Protein AF-A0A317ZC46-F1 (afdb_monomer)

Solvent-accessible surface area (backbone atoms only — not comparable to full-atom values): 3810 Å² total; per-residue (Å²): 116,48,76,34,42,40,39,52,50,72,63,95,86,64,88,52,63,68,42,50,54,57,51,58,72,31,52,79,46,41,78,75,53,100,49,32,32,37,31,36,38,84,66,51,48,64,56,51,46,62,57,55,50,78,57,55,60,95,87,42,47,80,47,52,80

Radius of gyration: 10.95 Å; Cα contacts (8 Å, |Δi|>4): 97; chains: 1; bounding box: 24×18×26 Å

pLDDT: mean 93.1, std 9.0, range [59.5, 98.75]

Foldseek 3Di:
DDKKKKFKDAPPPDDQVVLVVVQVPADPWDDPDPGMIMGDDPDDQVVVQVVSVVRGDPPMDMGMD

Secondary structure (DSSP, 8-state):
-EEEEEEEE--TT---HHHHHHHHTSTT-EE-SSSEEEEEESS-HHHHHHHHGGGS-TT-EEEE-

Organism: Staphylococcus pseudintermedius (NCBI:txid283734)

Nearest PDB structures (foldseek):
  3exc-assembly1_X-2  TM=7.621E-01  e=2.738E-03  Saccharolobus solfataricus
  1zpw-assembly1_X  TM=7.665E-01  e=1.558E-02  Thermus thermophilus
  7vxt-assembly1_B  TM=7.510E-01  e=1.987E-01  Burkholderia pseudomallei K96243
  6k2e-assembly1_B  TM=6.284E-01  e=4.738E-01  Pyrococcus horikoshii OT3
  5i4a-assembly2_C  TM=3.047E-01  e=7.318E-01  Marinitoga piezophila KA3

Mean predicted aligned error: 3.01 Å

Structure (mmCIF, N/CA/C/O backbone):
data_AF-A0A317ZC46-F1
#
_entry.id   AF-A0A317ZC46-F1
#
loop_
_atom_site.group_PDB
_atom_site.id
_atom_site.type_symbol
_atom_site.label_atom_id
_atom_site.label_alt_id
_atom_site.label_comp_id
_atom_site.label_asym_id
_atom_site.label_entity_id
_atom_site.label_seq_id
_atom_site.pdbx_PDB_ins_code
_atom_site.Cartn_x
_atom_site.Cartn_y
_atom_site.Cartn_z
_atom_site.occupancy
_atom_site.B_iso_or_equiv
_atom_site.auth_seq_id
_atom_site.auth_comp_id
_atom_site.auth_asym_id
_atom_site.auth_atom_id
_atom_site.pdbx_PDB_model_num
ATOM 1 N N . MET A 1 1 ? -9.502 6.800 12.244 1.00 87.38 1 MET A N 1
ATOM 2 C CA . MET A 1 1 ? -8.365 6.305 11.440 1.00 87.38 1 MET A CA 1
ATOM 3 C C . MET A 1 1 ? -8.157 4.844 11.794 1.00 87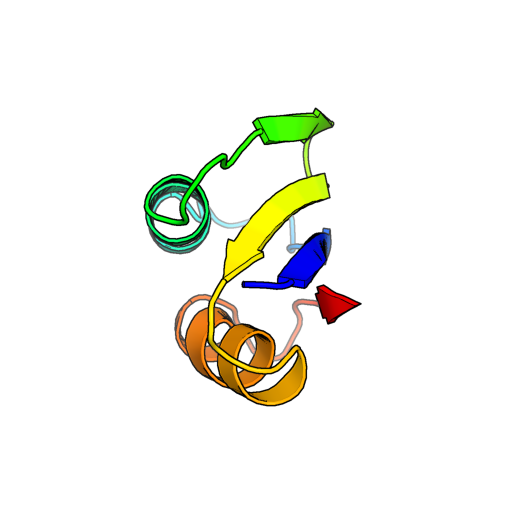.38 1 MET A C 1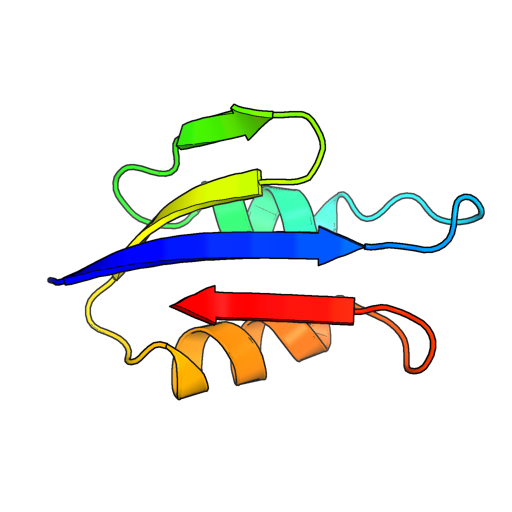
ATOM 5 O O . MET A 1 1 ? -8.278 4.521 12.969 1.00 87.38 1 MET A O 1
ATOM 9 N N . LYS A 1 2 ? -7.942 3.971 10.811 1.00 97.81 2 LYS A N 1
ATOM 10 C CA . LYS A 1 2 ? -7.665 2.543 11.023 1.00 97.81 2 LYS A CA 1
ATOM 11 C C . LYS A 1 2 ? -6.205 2.250 10.690 1.00 97.81 2 LYS A C 1
ATOM 13 O O . LYS A 1 2 ? -5.562 3.052 10.011 1.00 97.81 2 LYS A O 1
ATOM 18 N N . SER A 1 3 ? -5.690 1.145 11.210 1.00 98.44 3 SER A N 1
ATOM 19 C CA . SER A 1 3 ? -4.361 0.631 10.880 1.00 98.44 3 SER A CA 1
ATOM 20 C C . SER A 1 3 ? -4.476 -0.391 9.765 1.00 98.44 3 SER A C 1
ATOM 22 O O . SER A 1 3 ? -5.421 -1.176 9.780 1.00 98.44 3 SER A O 1
ATOM 24 N N . TYR A 1 4 ? -3.518 -0.372 8.845 1.00 98.75 4 TYR A N 1
ATOM 25 C CA . TYR A 1 4 ? -3.462 -1.291 7.719 1.00 98.75 4 TYR A CA 1
ATOM 26 C C . TYR A 1 4 ? -2.053 -1.835 7.524 1.00 98.75 4 TYR A C 1
ATOM 28 O O . TYR A 1 4 ? -1.064 -1.139 7.772 1.00 98.75 4 TYR A O 1
ATOM 36 N N . ILE A 1 5 ? -1.983 -3.062 7.025 1.00 98.62 5 ILE A N 1
ATOM 37 C CA . ILE A 1 5 ? -0.789 -3.652 6.441 1.00 98.62 5 ILE A CA 1
ATOM 38 C C . ILE A 1 5 ? -0.905 -3.563 4.927 1.00 98.62 5 ILE A C 1
ATOM 40 O O . ILE A 1 5 ? -1.888 -4.018 4.347 1.00 98.62 5 ILE A O 1
ATOM 44 N N . ILE A 1 6 ? 0.121 -3.006 4.293 1.00 98.50 6 ILE A N 1
ATOM 45 C CA . ILE A 1 6 ? 0.303 -3.024 2.845 1.00 98.50 6 ILE A CA 1
ATOM 46 C C . ILE A 1 6 ? 1.433 -4.000 2.548 1.00 98.50 6 ILE A C 1
ATOM 48 O O . ILE A 1 6 ? 2.514 -3.881 3.118 1.00 98.50 6 ILE A O 1
ATOM 52 N N . SER A 1 7 ? 1.191 -4.950 1.654 1.00 97.81 7 SER A N 1
ATOM 53 C CA . SER A 1 7 ? 2.209 -5.869 1.148 1.00 97.81 7 SER A CA 1
ATOM 54 C C . SER A 1 7 ? 2.181 -5.848 -0.368 1.00 97.81 7 SER A C 1
ATOM 56 O O . SER A 1 7 ? 1.102 -5.885 -0.960 1.00 97.81 7 SER A O 1
ATOM 58 N N . TYR A 1 8 ? 3.350 -5.829 -0.994 1.00 95.31 8 TYR A N 1
ATOM 59 C CA . TYR A 1 8 ? 3.474 -5.932 -2.443 1.00 95.31 8 TYR A CA 1
ATOM 60 C C . TYR A 1 8 ? 4.460 -7.024 -2.849 1.00 95.31 8 TYR A C 1
ATOM 62 O O . TYR A 1 8 ? 5.389 -7.354 -2.113 1.00 95.31 8 TYR A O 1
ATOM 70 N N . ASP A 1 9 ? 4.238 -7.580 -4.030 1.00 92.81 9 ASP A N 1
ATOM 71 C CA . ASP A 1 9 ? 5.197 -8.407 -4.750 1.00 92.81 9 ASP A CA 1
ATOM 72 C C . ASP A 1 9 ? 5.323 -7.803 -6.146 1.00 92.81 9 ASP A C 1
ATOM 74 O O . ASP A 1 9 ? 4.325 -7.678 -6.858 1.00 92.81 9 ASP A O 1
ATOM 78 N N . LEU A 1 10 ? 6.518 -7.313 -6.458 1.00 88.62 10 LEU A N 1
ATOM 79 C CA . LEU A 1 10 ? 6.797 -6.523 -7.651 1.00 88.62 10 LEU A CA 1
ATOM 80 C C . LEU A 1 10 ? 7.844 -7.264 -8.466 1.00 88.62 10 LEU A C 1
ATOM 82 O O . LEU A 1 10 ? 8.813 -7.77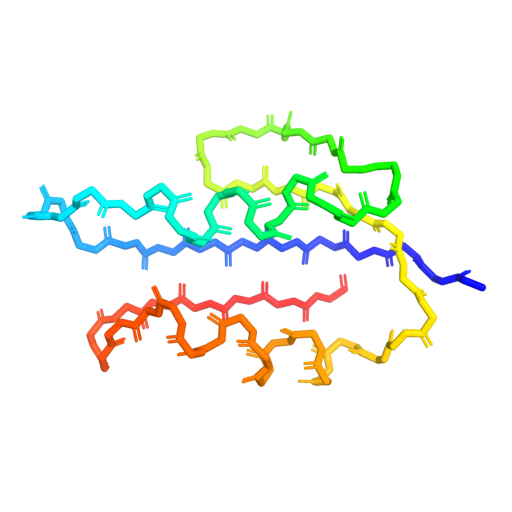5 -7.901 1.00 88.62 10 LEU A O 1
ATOM 86 N N . ASN A 1 11 ? 7.693 -7.288 -9.784 1.00 83.50 11 ASN A N 1
ATOM 87 C CA . ASN A 1 11 ? 8.681 -7.952 -10.623 1.00 83.50 11 ASN A CA 1
ATOM 88 C C . ASN A 1 11 ? 10.025 -7.194 -10.599 1.00 83.50 11 ASN A C 1
ATOM 90 O O . ASN A 1 11 ? 10.077 -5.982 -10.810 1.00 83.50 11 ASN A O 1
ATOM 94 N N . ASP A 1 12 ? 11.132 -7.928 -10.421 1.00 65.44 12 ASP A N 1
ATOM 95 C CA . ASP A 1 12 ? 12.522 -7.448 -10.220 1.00 65.44 12 ASP A CA 1
ATOM 96 C C . ASP A 1 12 ? 13.101 -6.529 -11.327 1.00 65.44 12 ASP A C 1
ATOM 98 O O . ASP A 1 12 ? 14.276 -6.163 -11.305 1.00 65.44 12 ASP A O 1
ATOM 102 N N . ARG A 1 13 ? 12.316 -6.166 -12.346 1.00 63.06 13 ARG A N 1
ATOM 103 C CA . ARG A 1 13 ? 12.772 -5.396 -13.512 1.00 63.06 13 ARG A CA 1
ATOM 104 C C . ARG A 1 13 ? 12.498 -3.897 -13.426 1.00 63.06 13 ARG A C 1
ATOM 106 O O . ARG A 1 13 ? 12.865 -3.190 -14.367 1.00 63.06 13 ARG A O 1
ATOM 113 N N . LYS A 1 14 ? 11.856 -3.398 -12.365 1.00 59.50 14 LYS A N 1
ATOM 114 C CA . LYS A 1 14 ? 11.481 -1.982 -12.268 1.00 59.50 14 LYS A CA 1
ATOM 115 C C . LYS A 1 14 ? 11.719 -1.399 -10.883 1.00 59.50 14 LYS A C 1
ATOM 117 O O . LYS A 1 14 ? 11.483 -2.022 -9.856 1.00 59.50 14 LYS A O 1
ATOM 122 N N . ASP A 1 15 ? 12.173 -0.154 -10.899 1.00 62.25 15 ASP A N 1
ATOM 123 C CA . ASP A 1 15 ? 12.189 0.715 -9.736 1.00 62.25 15 ASP A CA 1
ATOM 124 C C . ASP A 1 15 ? 10.773 1.271 -9.546 1.00 62.25 15 ASP A C 1
ATOM 126 O O . ASP A 1 15 ? 10.228 1.913 -10.449 1.00 62.25 15 ASP A O 1
ATOM 130 N N . TYR A 1 16 ? 10.191 1.064 -8.360 1.00 76.56 16 TYR A N 1
ATOM 131 C CA . TYR A 1 16 ? 8.866 1.582 -7.988 1.00 76.56 16 TYR A CA 1
ATOM 132 C C . TYR A 1 16 ? 8.940 2.681 -6.911 1.00 76.56 16 TYR A C 1
ATOM 134 O O . TYR A 1 16 ? 8.178 2.643 -5.938 1.00 76.56 16 TYR A O 1
ATOM 142 N N . PRO A 1 17 ? 9.813 3.704 -7.052 1.00 87.81 17 PRO A N 1
ATOM 143 C CA . PRO A 1 17 ? 9.916 4.776 -6.070 1.00 87.81 17 PRO A CA 1
ATOM 144 C C . PRO A 1 17 ? 8.587 5.520 -5.931 1.00 87.81 17 PRO A C 1
ATOM 146 O O . PRO A 1 17 ? 8.266 5.974 -4.847 1.00 87.81 17 PRO A O 1
ATOM 149 N N . LYS A 1 18 ? 7.755 5.569 -6.982 1.00 90.69 18 LYS A N 1
ATOM 150 C CA . LYS A 1 18 ? 6.425 6.194 -6.920 1.00 90.69 18 LYS A CA 1
ATOM 151 C C . LYS A 1 18 ? 5.471 5.474 -5.962 1.00 90.69 18 LYS A C 1
ATOM 153 O O . LYS A 1 18 ? 4.792 6.145 -5.193 1.00 90.69 18 LYS A O 1
ATOM 158 N N . LEU A 1 19 ? 5.433 4.136 -5.990 1.00 93.94 19 LEU A N 1
ATOM 159 C CA . LEU A 1 19 ? 4.622 3.357 -5.050 1.00 93.94 19 LEU A CA 1
ATOM 160 C C . LEU A 1 19 ? 5.132 3.572 -3.623 1.00 93.94 19 LEU A C 1
ATOM 162 O O . LEU A 1 19 ? 4.344 3.851 -2.726 1.00 93.94 19 LEU A O 1
ATOM 166 N N . ILE A 1 20 ? 6.450 3.467 -3.431 1.00 94.50 20 ILE A N 1
ATOM 167 C CA . ILE A 1 20 ? 7.079 3.590 -2.113 1.00 94.50 20 ILE A CA 1
ATOM 168 C C . ILE A 1 20 ? 6.850 4.984 -1.527 1.00 94.50 20 ILE A C 1
ATOM 170 O O . ILE A 1 20 ? 6.321 5.077 -0.425 1.00 94.50 20 ILE A O 1
ATOM 174 N N . SER A 1 21 ? 7.145 6.052 -2.272 1.00 95.94 21 SER A N 1
ATOM 175 C CA . SER A 1 21 ? 6.902 7.426 -1.820 1.00 95.94 21 SER A CA 1
ATOM 176 C C . SER A 1 21 ? 5.430 7.655 -1.493 1.00 95.94 21 SER A C 1
ATOM 178 O O . SER A 1 21 ? 5.110 8.252 -0.471 1.00 95.94 21 SER A O 1
ATOM 180 N N . ARG A 1 22 ? 4.510 7.098 -2.292 1.00 96.75 22 ARG A N 1
ATOM 181 C CA . ARG A 1 22 ? 3.087 7.205 -1.976 1.00 96.75 22 ARG A CA 1
ATOM 182 C C . ARG A 1 22 ? 2.719 6.484 -0.677 1.00 96.75 22 ARG A C 1
ATOM 184 O O . ARG A 1 22 ? 1.859 6.978 0.051 1.00 96.75 22 ARG A O 1
ATOM 191 N N . ILE A 1 23 ? 3.324 5.330 -0.386 1.00 97.69 23 ILE A N 1
ATOM 192 C CA . ILE A 1 23 ? 3.119 4.614 0.882 1.00 97.69 23 ILE A CA 1
ATOM 193 C C . ILE A 1 23 ? 3.689 5.424 2.060 1.00 97.69 23 ILE A C 1
ATOM 195 O O . ILE A 1 23 ? 3.038 5.506 3.099 1.00 97.69 23 ILE A O 1
ATOM 199 N N . GLU A 1 24 ? 4.853 6.055 1.893 1.00 97.56 24 GLU A N 1
ATOM 200 C CA . GLU A 1 24 ? 5.496 6.909 2.906 1.00 97.56 24 GLU A CA 1
ATOM 201 C C . GLU A 1 24 ? 4.657 8.142 3.277 1.00 97.56 24 GLU A C 1
ATOM 203 O O . GLU A 1 24 ? 4.686 8.575 4.427 1.00 97.56 24 GLU A O 1
ATOM 208 N N . ASP A 1 25 ? 3.850 8.655 2.345 1.00 97.75 25 ASP A N 1
ATOM 209 C CA . ASP A 1 25 ? 2.950 9.791 2.584 1.00 97.75 25 ASP A CA 1
ATOM 210 C C . ASP A 1 25 ? 1.743 9.451 3.482 1.00 97.75 25 ASP A C 1
ATOM 212 O O . ASP A 1 25 ? 0.998 10.345 3.902 1.00 97.75 25 ASP A O 1
ATOM 216 N N . TYR A 1 26 ? 1.494 8.171 3.783 1.00 98.12 26 TYR A N 1
ATOM 217 C CA . TYR A 1 26 ? 0.439 7.814 4.727 1.00 98.12 26 TYR A CA 1
ATOM 218 C C . TYR A 1 26 ? 0.830 8.160 6.176 1.00 98.12 26 TYR A C 1
ATOM 220 O O . TYR A 1 26 ? 1.971 7.952 6.593 1.00 98.12 26 TYR A O 1
ATOM 228 N N .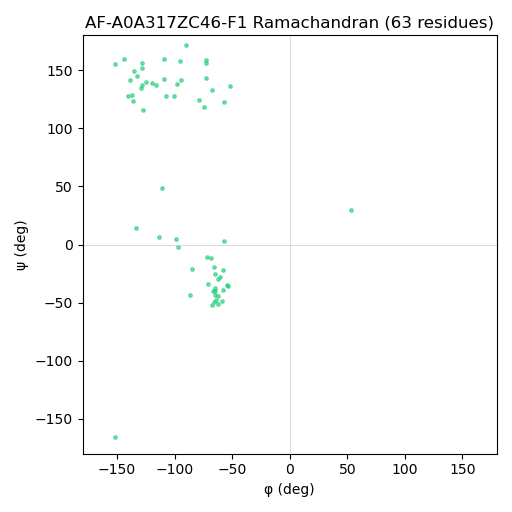 PRO A 1 27 ? -0.126 8.610 7.011 1.00 98.31 27 PRO A N 1
ATOM 229 C CA . PRO A 1 27 ? 0.107 8.790 8.439 1.00 98.31 27 PRO A CA 1
ATOM 230 C C . PRO A 1 27 ? 0.693 7.540 9.106 1.00 98.31 27 PRO A C 1
ATOM 232 O O . PRO A 1 27 ? 0.211 6.429 8.886 1.00 98.31 27 PRO A O 1
ATOM 235 N N . ASN A 1 28 ? 1.697 7.732 9.966 1.00 97.81 28 ASN A N 1
ATOM 236 C CA . ASN A 1 28 ? 2.398 6.661 10.685 1.00 97.81 28 ASN A CA 1
ATOM 237 C C . ASN A 1 28 ? 2.951 5.550 9.773 1.00 97.81 28 ASN A C 1
ATOM 239 O O . ASN A 1 28 ? 3.042 4.400 10.205 1.00 97.81 28 ASN A O 1
ATOM 243 N N . ALA A 1 29 ? 3.303 5.874 8.524 1.00 98.06 29 ALA A N 1
ATOM 244 C CA . ALA A 1 29 ? 3.946 4.927 7.629 1.00 98.06 29 ALA A CA 1
ATOM 245 C C . ALA A 1 29 ? 5.243 4.393 8.250 1.00 98.06 29 ALA A C 1
ATOM 247 O O . ALA A 1 29 ? 6.156 5.146 8.594 1.00 98.06 29 ALA A O 1
ATOM 248 N N . ALA A 1 30 ? 5.320 3.075 8.397 1.00 98.19 30 ALA A N 1
ATOM 249 C CA . ALA A 1 30 ? 6.482 2.391 8.934 1.00 98.19 30 ALA A CA 1
ATOM 250 C C . ALA A 1 30 ? 6.792 1.160 8.087 1.00 98.19 30 ALA A C 1
ATOM 252 O O . ALA A 1 30 ? 5.957 0.269 7.911 1.00 98.19 30 ALA A O 1
ATOM 253 N N . LYS A 1 31 ? 8.018 1.100 7.572 1.00 97.56 31 LYS A N 1
ATOM 254 C CA . LYS A 1 31 ? 8.497 -0.041 6.797 1.00 97.56 31 LYS A CA 1
ATOM 255 C C . LYS A 1 31 ? 8.785 -1.216 7.732 1.00 97.56 31 LYS A C 1
ATOM 257 O O . LYS A 1 31 ? 9.654 -1.118 8.593 1.00 97.56 31 LYS A O 1
ATOM 262 N N . ILE A 1 32 ? 8.071 -2.328 7.554 1.00 97.19 32 ILE A N 1
ATOM 263 C CA . ILE A 1 32 ? 8.244 -3.549 8.360 1.00 97.19 32 ILE A CA 1
ATOM 264 C C . ILE A 1 32 ? 9.345 -4.425 7.757 1.00 97.19 32 ILE A C 1
ATOM 266 O O . ILE A 1 32 ? 10.183 -4.967 8.475 1.00 97.19 32 ILE A O 1
ATOM 270 N N . ASN A 1 33 ? 9.356 -4.572 6.431 1.00 94.56 33 ASN A N 1
ATOM 271 C CA . ASN A 1 33 ? 10.415 -5.267 5.701 1.00 94.56 33 ASN A CA 1
ATOM 272 C C . ASN A 1 33 ? 10.548 -4.698 4.272 1.00 94.56 33 ASN A C 1
ATOM 274 O O . ASN A 1 33 ? 10.046 -3.614 3.980 1.00 94.56 33 ASN A O 1
ATOM 278 N N . LYS A 1 34 ? 11.250 -5.395 3.367 1.00 92.00 34 LYS A N 1
ATOM 279 C CA . LYS A 1 34 ? 11.491 -4.916 1.993 1.00 92.00 34 LYS A CA 1
ATOM 280 C C . LYS A 1 34 ? 10.212 -4.555 1.227 1.00 92.00 34 LYS A C 1
ATOM 282 O O . LYS A 1 34 ? 10.257 -3.600 0.451 1.00 92.00 34 LYS A O 1
ATOM 287 N N . SER A 1 35 ? 9.118 -5.275 1.461 1.00 94.56 35 SER A N 1
ATOM 288 C CA . SER A 1 35 ? 7.877 -5.158 0.695 1.00 94.56 35 SER A CA 1
ATOM 289 C C . SER A 1 35 ? 6.599 -5.078 1.533 1.00 94.56 35 SER A C 1
ATOM 291 O O . SER A 1 35 ? 5.498 -5.211 1.004 1.00 94.56 35 SER A O 1
ATOM 293 N N . VAL A 1 36 ? 6.736 -4.832 2.838 1.00 97.62 36 VAL A N 1
ATOM 294 C CA . VAL A 1 36 ? 5.618 -4.746 3.782 1.00 97.62 36 VAL A CA 1
ATOM 295 C C . VAL A 1 36 ? 5.709 -3.468 4.603 1.00 97.62 36 VAL A C 1
ATOM 297 O O . VAL A 1 36 ? 6.768 -3.130 5.141 1.00 97.62 36 VAL A O 1
ATOM 300 N N . TRP A 1 37 ? 4.573 -2.792 4.733 1.00 98.50 37 TRP A N 1
ATOM 301 C CA . TRP A 1 37 ? 4.417 -1.520 5.423 1.00 98.50 37 TRP A CA 1
ATOM 302 C C . TRP A 1 37 ? 3.221 -1.546 6.363 1.00 98.50 37 TRP A C 1
ATOM 304 O O . TRP A 1 37 ? 2.189 -2.142 6.064 1.00 98.50 37 TRP A O 1
ATOM 314 N N . PHE A 1 38 ? 3.361 -0.851 7.482 1.00 98.56 38 PHE A N 1
ATOM 315 C CA . PHE A 1 38 ? 2.259 -0.441 8.335 1.00 98.56 38 PHE A CA 1
ATOM 316 C C . PHE A 1 38 ? 1.886 1.001 8.003 1.00 98.56 38 PHE A C 1
ATOM 318 O O . PHE A 1 38 ? 2.781 1.828 7.843 1.00 98.56 38 PHE A O 1
ATOM 325 N N . VAL A 1 39 ? 0.591 1.312 7.9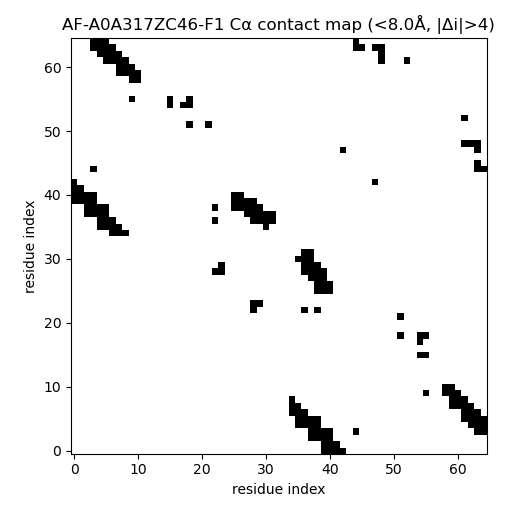40 1.00 98.62 39 VAL A N 1
ATOM 326 C CA . VAL A 1 39 ? 0.097 2.684 7.752 1.00 98.62 39 VAL A CA 1
ATOM 327 C C . VAL A 1 39 ? -1.182 2.934 8.542 1.00 98.62 39 VAL A C 1
ATOM 329 O O . VAL A 1 39 ? -1.937 2.012 8.861 1.00 98.62 39 VAL A O 1
ATOM 332 N N . ASN A 1 40 ? -1.488 4.205 8.788 1.00 98.38 40 ASN A N 1
ATOM 333 C CA . ASN A 1 40 ? -2.807 4.644 9.208 1.00 98.38 40 ASN A CA 1
ATOM 334 C C . ASN A 1 40 ? -3.521 5.416 8.101 1.00 98.38 40 ASN A C 1
ATOM 336 O O . ASN A 1 40 ? -2.929 6.207 7.378 1.00 98.38 40 ASN A O 1
ATOM 340 N N . SER A 1 41 ? -4.831 5.206 7.985 1.00 98.19 41 SER A N 1
ATOM 341 C CA . SER A 1 41 ? -5.651 5.931 7.015 1.00 98.19 41 SER A CA 1
ATOM 342 C C . SER A 1 41 ? -7.100 6.079 7.477 1.00 98.19 41 SER A C 1
ATOM 344 O O . SER A 1 41 ? -7.604 5.316 8.310 1.00 98.19 41 SER A O 1
ATOM 346 N N . VAL A 1 42 ? -7.776 7.107 6.964 1.00 98.12 42 VAL A N 1
ATOM 347 C CA . VAL A 1 42 ? -9.238 7.262 7.070 1.00 98.12 42 VAL A CA 1
ATOM 348 C C . VAL A 1 42 ? -9.974 6.501 5.967 1.00 98.12 42 VAL A C 1
ATOM 350 O O . VAL A 1 42 ? -11.140 6.166 6.151 1.00 98.12 42 VAL A O 1
ATOM 353 N N . PHE A 1 43 ? -9.280 6.189 4.872 1.00 98.19 43 PHE A N 1
ATOM 354 C CA . PHE A 1 43 ? -9.793 5.383 3.773 1.00 98.19 43 PHE A CA 1
ATOM 355 C C . PHE A 1 43 ? -9.894 3.909 4.170 1.00 98.19 43 PHE A C 1
ATOM 357 O O . PHE A 1 43 ? -9.215 3.433 5.086 1.00 98.19 43 PHE A O 1
ATOM 364 N N . SER A 1 44 ? -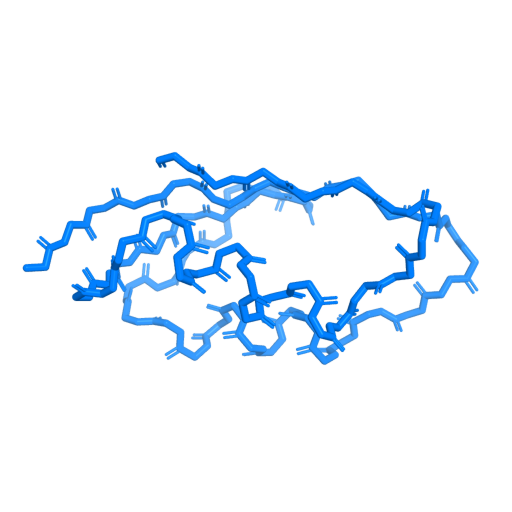10.765 3.181 3.483 1.00 98.38 44 SER A N 1
ATOM 365 C CA . SER A 1 44 ? -10.895 1.730 3.577 1.00 98.38 44 SER A CA 1
ATOM 366 C C . SER A 1 44 ? -9.723 1.014 2.901 1.00 98.38 44 SER A C 1
ATOM 368 O O . SER A 1 44 ? -9.093 1.547 1.989 1.00 98.38 44 SER A O 1
ATOM 370 N N . ALA A 1 45 ? -9.481 -0.246 3.279 1.00 98.38 45 ALA A N 1
ATOM 371 C CA . ALA A 1 45 ? -8.488 -1.092 2.612 1.00 98.38 45 ALA A CA 1
ATOM 372 C C . ALA A 1 45 ? -8.704 -1.170 1.089 1.00 98.38 45 ALA A C 1
ATOM 374 O O . ALA A 1 45 ? -7.740 -1.203 0.329 1.00 98.38 45 ALA A O 1
ATOM 375 N N . LYS A 1 46 ? -9.968 -1.163 0.628 1.00 98.12 46 LYS A N 1
ATOM 376 C CA . LYS A 1 46 ? -10.291 -1.155 -0.804 1.00 98.12 46 LYS A CA 1
ATOM 377 C C . LYS A 1 46 ? -9.840 0.139 -1.473 1.00 98.12 46 LYS A C 1
ATOM 379 O O . LYS A 1 46 ? -9.181 0.052 -2.497 1.00 98.12 46 LYS A O 1
ATOM 384 N N . GLU A 1 47 ? -10.168 1.292 -0.902 1.00 98.56 47 GLU 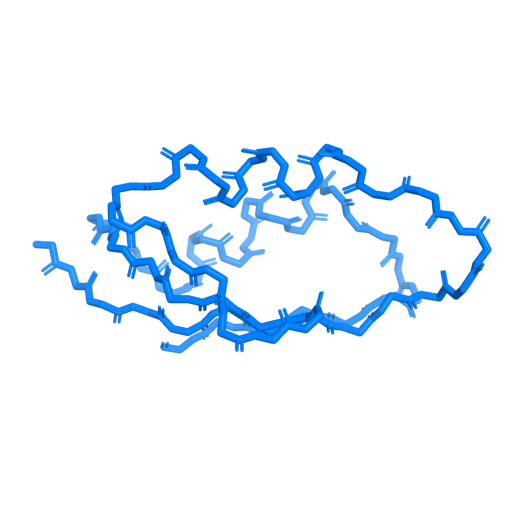A N 1
ATOM 385 C CA . GLU A 1 47 ? -9.785 2.596 -1.461 1.00 98.56 47 GLU A CA 1
ATOM 386 C C . GLU A 1 47 ? -8.262 2.759 -1.514 1.00 98.56 47 GLU A C 1
ATOM 388 O O . GLU A 1 47 ? -7.735 3.141 -2.551 1.00 98.56 47 GLU A O 1
ATOM 393 N N . ILE A 1 48 ? -7.553 2.373 -0.446 1.00 98.50 48 ILE A N 1
ATOM 394 C CA . ILE A 1 48 ? -6.079 2.384 -0.401 1.00 98.50 48 ILE A CA 1
ATOM 395 C C . ILE A 1 48 ? -5.506 1.499 -1.512 1.00 98.50 48 ILE A C 1
ATOM 397 O O . ILE A 1 48 ? -4.629 1.911 -2.263 1.00 98.50 48 ILE A O 1
ATOM 401 N N . ARG A 1 49 ? -6.013 0.269 -1.639 1.00 97.69 49 ARG A N 1
ATOM 402 C CA . ARG A 1 49 ? -5.554 -0.701 -2.639 1.00 97.69 49 ARG A CA 1
ATOM 403 C C . ARG A 1 49 ? -5.850 -0.242 -4.065 1.00 97.69 49 ARG A C 1
ATOM 405 O O . ARG A 1 49 ? -5.015 -0.439 -4.938 1.00 97.69 49 ARG A O 1
ATOM 412 N N . ASP A 1 50 ? -7.016 0.345 -4.303 1.00 97.75 50 ASP A N 1
ATOM 413 C CA . ASP A 1 50 ? -7.424 0.828 -5.623 1.00 97.75 50 ASP A CA 1
ATOM 414 C C . ASP A 1 50 ? -6.619 2.079 -6.032 1.00 97.75 50 ASP A C 1
ATOM 416 O O . ASP A 1 50 ? -6.258 2.212 -7.197 1.00 97.75 50 ASP A O 1
ATOM 420 N N . GLU A 1 51 ? -6.253 2.943 -5.080 1.00 97.06 51 GLU A N 1
ATOM 421 C CA . GLU A 1 51 ? -5.326 4.057 -5.310 1.00 97.06 51 GLU A CA 1
ATOM 422 C C . GLU A 1 51 ? -3.902 3.568 -5.604 1.00 97.06 51 GLU A C 1
ATOM 424 O O . GLU A 1 51 ? -3.295 3.960 -6.598 1.00 97.06 51 GLU A O 1
ATOM 429 N N . LEU A 1 52 ? -3.354 2.701 -4.749 1.00 96.25 52 LEU A N 1
ATOM 430 C CA . LEU A 1 52 ? -1.983 2.210 -4.889 1.00 96.25 52 LEU A CA 1
ATOM 431 C C . LEU A 1 52 ? -1.792 1.363 -6.158 1.00 96.25 52 LEU A C 1
ATOM 433 O O . LEU A 1 52 ? -0.697 1.326 -6.718 1.00 96.25 52 LEU A O 1
ATOM 437 N N . LYS A 1 53 ? -2.870 0.750 -6.664 1.00 93.88 53 LYS A N 1
ATOM 438 C CA . LYS A 1 53 ? -2.894 0.069 -7.964 1.00 93.88 53 LYS A CA 1
ATOM 439 C C . LYS A 1 53 ? -2.521 0.968 -9.146 1.00 93.88 53 LYS A C 1
ATOM 441 O O . LYS A 1 53 ? -2.099 0.449 -10.169 1.00 93.88 53 LYS A O 1
ATOM 446 N N . LEU A 1 54 ? -2.636 2.292 -9.019 1.00 93.38 54 LEU A N 1
ATOM 447 C CA . LEU A 1 54 ? -2.221 3.239 -10.061 1.00 93.38 54 LEU A CA 1
ATOM 448 C C . LEU A 1 54 ? -0.694 3.291 -10.258 1.00 93.38 54 LEU A C 1
ATOM 450 O O . LEU A 1 54 ? -0.225 3.894 -11.223 1.00 93.38 54 LEU A O 1
ATOM 454 N N . PHE A 1 55 ? 0.078 2.690 -9.345 1.00 91.62 55 PHE A N 1
ATOM 455 C CA . PHE A 1 55 ? 1.543 2.721 -9.336 1.00 91.62 55 PHE A CA 1
ATOM 456 C C . PHE A 1 55 ? 2.196 1.351 -9.583 1.00 91.62 55 PHE A C 1
ATOM 458 O O . PHE A 1 55 ? 3.417 1.253 -9.456 1.00 91.62 55 PHE A O 1
ATOM 465 N N . VAL A 1 56 ? 1.415 0.316 -9.908 1.00 88.62 56 VAL A N 1
ATOM 466 C CA . VAL A 1 56 ? 1.895 -1.055 -10.173 1.00 88.62 56 VAL A CA 1
ATOM 467 C C . VAL A 1 56 ? 1.357 -1.564 -11.511 1.00 88.62 56 VAL A C 1
ATOM 469 O O . VAL A 1 56 ? 0.340 -1.065 -11.997 1.00 88.62 56 VAL A O 1
ATOM 472 N N . ASP A 1 57 ? 2.041 -2.533 -12.114 1.00 86.94 57 ASP A N 1
ATOM 473 C CA . ASP A 1 57 ? 1.662 -3.110 -13.404 1.00 86.94 57 ASP A CA 1
ATOM 474 C C . ASP A 1 57 ? 0.727 -4.326 -13.243 1.00 86.94 57 ASP A C 1
ATOM 476 O O . ASP A 1 57 ? 0.461 -4.814 -12.145 1.00 86.94 57 ASP A O 1
ATOM 480 N N . ASN A 1 58 ? 0.186 -4.823 -14.359 1.00 85.62 58 ASN A N 1
ATOM 481 C CA . ASN A 1 58 ? -0.784 -5.927 -14.358 1.00 85.62 58 ASN A CA 1
ATOM 482 C C . ASN A 1 58 ? -0.213 -7.271 -13.868 1.00 85.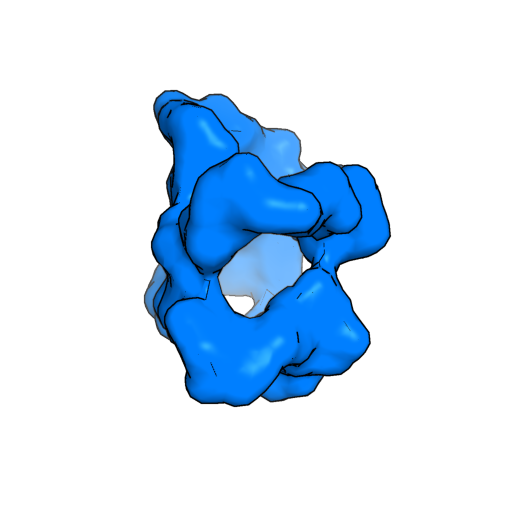62 58 ASN A C 1
ATOM 484 O O . ASN A 1 58 ? -0.987 -8.171 -13.548 1.00 85.62 58 ASN A O 1
ATOM 488 N N . ASP A 1 59 ? 1.109 -7.429 -13.878 1.00 88.44 59 ASP A N 1
ATOM 489 C CA . ASP A 1 59 ? 1.835 -8.621 -13.440 1.00 88.44 59 ASP A CA 1
ATOM 490 C C . ASP A 1 59 ? 2.393 -8.504 -12.009 1.00 88.44 59 ASP A C 1
ATOM 492 O O . ASP A 1 59 ? 3.054 -9.432 -11.542 1.00 88.44 59 ASP A O 1
ATOM 496 N N . ASP A 1 60 ? 2.087 -7.410 -11.305 1.00 91.19 60 ASP A N 1
ATOM 497 C CA . ASP A 1 60 ? 2.433 -7.182 -9.901 1.00 91.19 60 ASP A CA 1
ATOM 498 C C . ASP A 1 60 ? 1.272 -7.567 -8.960 1.00 91.19 60 ASP A C 1
ATOM 500 O O . ASP A 1 60 ? 0.093 -7.576 -9.330 1.00 91.19 60 ASP A O 1
ATOM 504 N N . SER A 1 61 ? 1.587 -7.848 -7.692 1.00 92.81 61 SER A N 1
ATOM 505 C CA . SER A 1 61 ? 0.594 -8.137 -6.650 1.00 92.81 61 SER A CA 1
ATOM 506 C C . SER A 1 61 ? 0.605 -7.090 -5.541 1.00 92.81 61 SER A C 1
ATOM 508 O O . SER A 1 61 ? 1.655 -6.694 -5.040 1.00 92.81 61 SER A O 1
ATOM 510 N N . LEU A 1 62 ? -0.589 -6.678 -5.104 1.00 95.38 62 LEU A N 1
ATOM 511 C CA . LEU A 1 62 ? -0.782 -5.706 -4.027 1.00 95.38 62 LEU A CA 1
ATOM 512 C C . LEU A 1 62 ? -1.900 -6.147 -3.074 1.00 95.38 62 LEU A C 1
ATOM 514 O O . LEU A 1 62 ? -3.034 -6.410 -3.488 1.00 95.38 62 LEU A O 1
ATOM 518 N N . PHE A 1 63 ? -1.589 -6.156 -1.781 1.00 97.88 63 PHE A N 1
ATOM 519 C CA . PHE A 1 63 ? -2.483 -6.536 -0.694 1.00 97.88 63 PHE A CA 1
ATOM 520 C C . PHE A 1 63 ? -2.594 -5.422 0.352 1.00 97.88 63 PHE A C 1
ATOM 522 O O . PHE A 1 63 ? -1.595 -4.794 0.699 1.00 97.88 63 PHE A O 1
ATOM 529 N N . VAL A 1 64 ? -3.812 -5.207 0.864 1.00 98.56 64 VAL A N 1
ATOM 530 C CA . VAL A 1 64 ? -4.117 -4.247 1.937 1.00 98.56 64 VAL A CA 1
ATOM 531 C C . VAL A 1 64 ? -5.156 -4.855 2.883 1.00 98.56 64 VAL A C 1
ATOM 533 O O . VAL A 1 64 ? -6.210 -5.288 2.405 1.00 98.56 64 VAL A O 1
ATOM 536 N N . ALA A 1 65 ? -4.885 -4.864 4.194 1.00 97.19 65 ALA A N 1
ATOM 537 C CA . ALA A 1 65 ? -5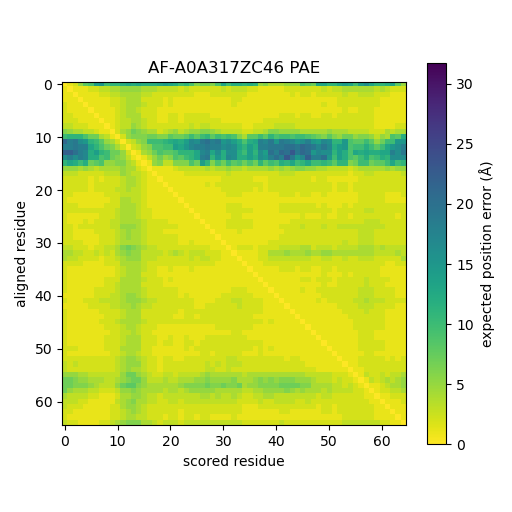.810 -5.333 5.238 1.00 97.19 65 ALA A CA 1
ATOM 538 C C . ALA A 1 65 ? -5.649 -4.586 6.559 1.00 97.19 65 ALA A C 1
ATOM 540 O O . ALA A 1 65 ? -4.503 -4.199 6.875 1.00 97.19 65 ALA A O 1
#

Sequence (65 aa):
MKSYIISYDLNDRKDYPKLISRIEDYPNAAKINKSVWFVNSVFSAKEIRDELKLFVDNDDSLFVA